Protein AF-J2U840-F1 (afdb_monomer)

Structure (mmCIF, N/CA/C/O backbone):
data_AF-J2U840-F1
#
_entry.id   AF-J2U840-F1
#
loop_
_atom_site.group_PDB
_atom_site.id
_atom_site.type_symbol
_atom_site.label_atom_id
_atom_site.label_alt_id
_atom_site.label_comp_id
_atom_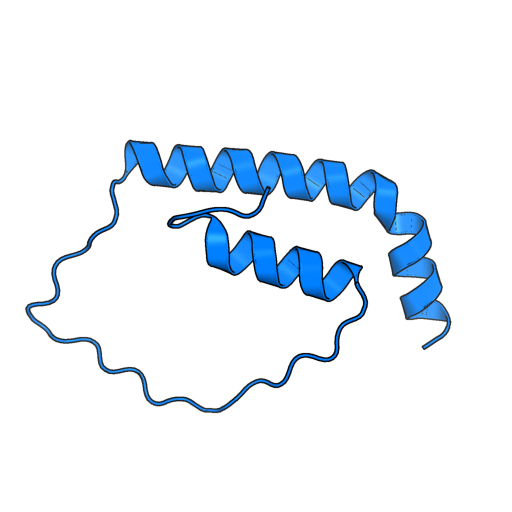site.label_asym_id
_atom_site.label_entity_id
_atom_site.label_seq_id
_atom_site.pdbx_PDB_ins_code
_atom_site.Cartn_x
_atom_site.Cartn_y
_atom_site.Cartn_z
_atom_site.occupancy
_atom_site.B_iso_or_equiv
_atom_site.auth_seq_id
_atom_site.auth_comp_id
_atom_site.auth_asym_id
_atom_site.auth_atom_id
_atom_site.pdbx_PDB_model_num
ATOM 1 N N . LYS A 1 1 ? -12.542 0.891 -4.894 1.00 75.31 1 LYS A N 1
ATOM 2 C CA . LYS A 1 1 ? -11.998 -0.080 -5.872 1.00 75.31 1 LYS A CA 1
ATOM 3 C C . LYS A 1 1 ? -10.551 -0.355 -5.508 1.00 75.31 1 LYS A C 1
ATOM 5 O O . LYS A 1 1 ? -9.827 0.620 -5.312 1.00 75.31 1 LYS A O 1
ATOM 10 N N . VAL A 1 2 ? -10.196 -1.627 -5.342 1.00 79.81 2 VAL A N 1
ATOM 11 C CA . VAL A 1 2 ? -8.827 -2.025 -4.998 1.00 79.81 2 VAL A CA 1
ATOM 12 C C . VAL A 1 2 ? -7.925 -1.874 -6.228 1.00 79.81 2 VAL A C 1
ATOM 14 O O . VAL A 1 2 ? -8.431 -1.988 -7.353 1.00 79.81 2 VAL A O 1
ATOM 17 N N . GLY A 1 3 ? -6.651 -1.534 -6.010 1.00 83.75 3 GLY A N 1
ATOM 18 C CA . GLY A 1 3 ? -5.628 -1.458 -7.056 1.00 83.75 3 GLY A CA 1
ATOM 19 C C . GLY A 1 3 ? -5.530 -2.738 -7.890 1.00 83.75 3 GLY A C 1
ATOM 20 O O . GLY A 1 3 ? -6.066 -3.779 -7.520 1.00 83.75 3 GLY A O 1
ATOM 21 N N . LYS A 1 4 ? -4.899 -2.664 -9.060 1.00 88.06 4 LYS A N 1
ATOM 22 C CA . LYS A 1 4 ? -4.731 -3.834 -9.953 1.00 88.06 4 LYS A CA 1
ATOM 23 C C . LYS A 1 4 ? -3.281 -4.062 -10.367 1.00 88.06 4 LYS A C 1
ATOM 25 O O . LYS A 1 4 ? -3.018 -4.936 -11.190 1.00 88.06 4 LYS A O 1
ATOM 30 N N . ARG A 1 5 ? -2.358 -3.244 -9.860 1.00 91.00 5 ARG A N 1
ATOM 31 C CA . ARG A 1 5 ? -0.946 -3.291 -10.225 1.00 91.00 5 ARG A CA 1
ATOM 32 C C . ARG A 1 5 ? -0.085 -3.002 -8.994 1.00 91.00 5 ARG A C 1
ATOM 34 O O . ARG A 1 5 ? -0.391 -3.503 -7.923 1.00 91.00 5 ARG A O 1
ATOM 41 N N . MET A 1 6 ? 0.951 -2.174 -9.130 1.00 91.69 6 MET A N 1
ATOM 42 C CA . MET A 1 6 ? 1.868 -1.800 -8.043 1.00 91.69 6 MET A CA 1
ATOM 43 C C . MET A 1 6 ? 1.190 -1.057 -6.881 1.00 91.69 6 MET A C 1
ATOM 45 O O . MET A 1 6 ? 1.771 -0.896 -5.816 1.00 91.69 6 MET A O 1
ATOM 49 N N . ASP A 1 7 ? -0.044 -0.597 -7.072 1.00 93.31 7 ASP A N 1
ATOM 50 C CA . ASP A 1 7 ? -0.867 0.026 -6.044 1.00 93.31 7 ASP A CA 1
ATOM 51 C C . ASP A 1 7 ? -1.672 -0.981 -5.199 1.00 93.31 7 ASP A C 1
ATOM 53 O O . ASP A 1 7 ? -2.275 -0.586 -4.204 1.00 93.31 7 ASP A O 1
ATOM 57 N N . PHE A 1 8 ? -1.709 -2.263 -5.587 1.00 93.69 8 PHE A N 1
ATOM 58 C CA . PHE A 1 8 ? -2.560 -3.285 -4.971 1.00 93.69 8 PHE A CA 1
ATOM 59 C C . PHE A 1 8 ? -2.149 -3.620 -3.534 1.00 93.69 8 PHE A C 1
ATOM 61 O O . PHE A 1 8 ? -2.971 -3.456 -2.632 1.00 93.69 8 PHE A O 1
ATOM 68 N N . ASP A 1 9 ? -0.904 -4.060 -3.324 1.00 92.25 9 ASP A N 1
ATOM 69 C CA . ASP A 1 9 ? -0.447 -4.628 -2.046 1.00 92.25 9 ASP A CA 1
ATOM 70 C C . ASP A 1 9 ? -0.665 -3.655 -0.880 1.00 92.25 9 ASP A C 1
ATOM 72 O O . ASP A 1 9 ? -1.282 -3.991 0.133 1.00 92.25 9 ASP A O 1
ATOM 76 N N . SER A 1 10 ? -0.250 -2.400 -1.051 1.00 92.50 10 SER A N 1
ATOM 77 C CA . SER A 1 10 ? -0.447 -1.364 -0.036 1.00 92.50 10 SER A CA 1
ATOM 78 C C . SER A 1 10 ? -1.925 -0.996 0.157 1.00 92.50 10 SER A C 1
ATOM 80 O O . SER A 1 10 ? -2.366 -0.809 1.292 1.00 92.50 10 SER A O 1
ATOM 82 N N . ASP A 1 11 ? -2.721 -0.913 -0.919 1.00 94.56 11 ASP A N 1
ATOM 83 C CA . ASP A 1 11 ? -4.150 -0.571 -0.826 1.00 94.56 11 ASP A CA 1
ATOM 84 C C . ASP A 1 11 ? -4.941 -1.651 -0.087 1.00 94.56 11 ASP A C 1
ATOM 86 O O . ASP A 1 11 ? -5.787 -1.318 0.748 1.00 94.56 11 ASP A O 1
ATOM 90 N N . ILE A 1 12 ? -4.665 -2.934 -0.341 1.00 94.56 12 ILE A N 1
ATOM 91 C CA . ILE A 1 12 ? -5.365 -4.019 0.348 1.00 94.56 12 ILE A CA 1
ATOM 92 C C . ILE A 1 12 ? -4.943 -4.117 1.817 1.00 94.56 12 ILE A C 1
ATOM 94 O O . ILE A 1 12 ? -5.818 -4.199 2.680 1.00 94.56 12 ILE A O 1
ATOM 98 N N . LEU A 1 13 ? -3.646 -4.005 2.126 1.00 94.25 13 LEU A N 1
ATOM 99 C CA . LEU A 1 13 ? -3.142 -4.061 3.503 1.00 94.25 13 LEU A CA 1
ATOM 100 C C . LEU A 1 13 ? -3.740 -2.955 4.381 1.00 94.25 13 LEU A C 1
ATOM 102 O O . LEU A 1 13 ? -4.228 -3.221 5.483 1.00 94.25 13 LEU A O 1
ATOM 106 N N . VAL A 1 14 ? -3.777 -1.715 3.884 1.00 94.31 14 VAL A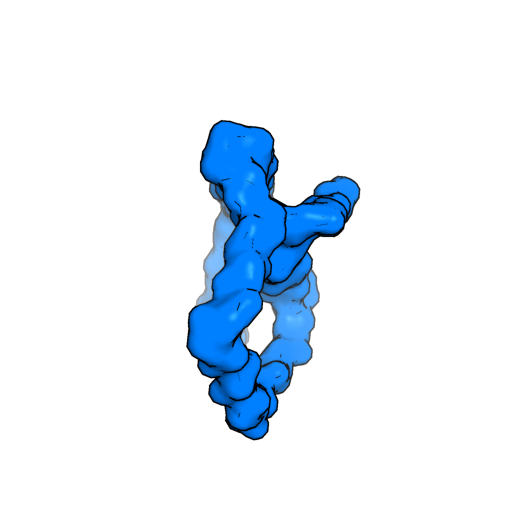 N 1
ATOM 107 C CA . VAL A 1 14 ? -4.351 -0.589 4.636 1.00 94.31 14 VAL A CA 1
ATOM 108 C C . VAL A 1 14 ? -5.856 -0.769 4.842 1.00 94.31 14 VAL A C 1
ATOM 110 O O . VAL A 1 14 ? -6.367 -0.516 5.935 1.00 94.31 14 VAL A O 1
ATOM 113 N N . ARG A 1 15 ? -6.583 -1.261 3.832 1.00 93.50 15 ARG A N 1
ATOM 114 C CA . ARG A 1 15 ? -8.024 -1.539 3.958 1.00 93.50 15 ARG A CA 1
ATOM 115 C C . ARG A 1 15 ? -8.314 -2.642 4.970 1.00 93.50 15 ARG A C 1
ATOM 117 O O . ARG A 1 15 ? -9.217 -2.467 5.784 1.00 93.50 15 ARG A O 1
ATOM 124 N N . LEU A 1 16 ? -7.549 -3.735 4.951 1.00 94.44 16 LEU A N 1
ATOM 125 C CA . LEU A 1 16 ? -7.671 -4.818 5.931 1.00 94.44 16 LEU A CA 1
ATOM 126 C C . LEU A 1 16 ? -7.409 -4.307 7.352 1.00 94.44 16 LEU A C 1
ATOM 128 O O . LEU A 1 16 ? -8.189 -4.597 8.261 1.00 94.44 16 LEU A O 1
ATOM 132 N N . SER A 1 17 ? -6.391 -3.457 7.523 1.00 93.00 17 SER A N 1
ATOM 133 C CA . SER A 1 17 ? -6.116 -2.791 8.798 1.00 93.00 17 SER A CA 1
ATOM 134 C C . SER A 1 17 ? -7.297 -1.933 9.273 1.00 93.00 17 SER A C 1
ATOM 136 O O . SER A 1 17 ? -7.720 -2.043 10.423 1.00 93.00 17 SER A O 1
ATOM 138 N N . TRP A 1 18 ? -7.908 -1.127 8.396 1.00 93.19 18 TRP A N 1
ATOM 139 C CA . TRP A 1 18 ? -9.096 -0.330 8.747 1.00 93.19 18 TRP A CA 1
ATOM 140 C C . TRP A 1 18 ? -10.319 -1.183 9.106 1.00 93.19 18 TRP A C 1
ATOM 142 O O . TRP A 1 18 ? -11.135 -0.785 9.946 1.00 93.19 18 TRP A O 1
ATOM 152 N N . CYS A 1 19 ? -10.442 -2.363 8.502 1.00 91.62 19 CYS A N 1
ATOM 153 C CA . CYS A 1 19 ? -11.459 -3.359 8.830 1.00 91.62 19 CYS A CA 1
ATOM 154 C C . CYS A 1 19 ? -11.143 -4.161 10.106 1.00 91.62 19 CYS A C 1
ATOM 156 O O . CYS A 1 19 ? -11.910 -5.063 10.438 1.00 91.62 19 CYS A O 1
ATOM 158 N N . ASN A 1 20 ? -10.055 -3.835 10.819 1.00 91.94 20 ASN A N 1
ATOM 159 C CA . ASN A 1 20 ? -9.580 -4.550 12.005 1.00 91.94 20 ASN A CA 1
ATOM 160 C C . ASN A 1 20 ? -9.432 -6.064 11.763 1.00 91.94 20 ASN A C 1
ATOM 162 O O . ASN A 1 20 ? -9.777 -6.873 12.622 1.00 91.94 20 ASN A O 1
ATOM 166 N N . GLN A 1 21 ? -8.991 -6.443 10.561 1.00 94.50 21 GLN A N 1
ATOM 167 C CA . GLN A 1 21 ? -8.820 -7.845 10.194 1.00 94.50 21 GLN A CA 1
ATOM 168 C C . GLN A 1 21 ? -7.507 -8.390 10.769 1.00 94.50 21 GLN A C 1
ATOM 170 O O . GLN A 1 21 ? -6.466 -7.750 10.590 1.00 94.50 21 GLN A O 1
ATOM 175 N N . PRO A 1 22 ? -7.522 -9.559 11.437 1.00 92.62 22 PRO A N 1
ATOM 176 C CA . PRO A 1 22 ? -6.300 -10.188 11.918 1.00 92.62 22 PRO A CA 1
ATOM 177 C C . PRO A 1 22 ? -5.459 -10.657 10.725 1.00 92.62 22 PRO A C 1
ATOM 179 O O . PRO A 1 22 ? -5.914 -11.449 9.903 1.00 92.62 22 PRO A O 1
ATOM 182 N N . MET A 1 23 ? -4.226 -10.161 10.627 1.00 94.25 23 MET A N 1
ATOM 183 C CA . MET A 1 23 ? -3.274 -10.528 9.575 1.00 94.25 23 MET A CA 1
ATOM 184 C C . MET A 1 23 ? -2.161 -11.387 10.174 1.00 94.25 23 MET A C 1
ATOM 186 O O . MET A 1 23 ? -1.610 -11.044 11.220 1.00 94.25 23 MET A O 1
ATOM 190 N N . GLN A 1 24 ? -1.831 -12.493 9.510 1.00 94.88 24 GLN A N 1
ATOM 191 C CA . GLN A 1 24 ? -0.753 -13.394 9.913 1.00 94.88 24 GLN A CA 1
ATOM 192 C C . GLN A 1 24 ? 0.433 -13.229 8.966 1.00 94.88 24 GLN A C 1
ATOM 194 O O . GLN A 1 24 ? 0.275 -13.292 7.747 1.00 94.88 24 GLN A O 1
ATOM 199 N N . TRP A 1 25 ? 1.620 -13.030 9.531 1.00 94.56 25 TRP A N 1
ATOM 200 C CA . TRP A 1 25 ? 2.855 -12.871 8.772 1.00 94.56 25 TRP A CA 1
ATOM 201 C C . TRP A 1 25 ? 3.602 -14.199 8.753 1.00 94.56 25 TRP A C 1
ATOM 203 O O . TRP A 1 25 ? 4.037 -14.684 9.795 1.00 94.56 25 TRP A O 1
ATOM 213 N N . LEU A 1 26 ? 3.725 -14.796 7.569 1.00 95.44 26 LEU A N 1
ATOM 214 C CA . LEU A 1 26 ? 4.364 -16.096 7.394 1.00 95.44 26 LEU A CA 1
ATOM 215 C C . LEU A 1 26 ? 5.797 -15.920 6.874 1.00 95.44 26 LEU A C 1
ATOM 217 O O . LEU A 1 26 ? 5.992 -15.243 5.856 1.00 95.44 26 LEU A O 1
ATOM 221 N N . PRO A 1 27 ? 6.806 -16.536 7.517 1.00 95.44 27 PRO A N 1
ATOM 222 C CA . PRO A 1 27 ? 8.173 -16.495 7.020 1.00 95.44 27 PRO A CA 1
ATOM 223 C C . PRO A 1 27 ? 8.241 -17.225 5.675 1.00 95.44 27 PRO A C 1
ATOM 225 O O . PRO A 1 27 ? 8.081 -18.441 5.599 1.00 95.44 27 PRO A O 1
ATOM 228 N N . THR A 1 28 ? 8.470 -16.469 4.604 1.00 94.19 28 THR A N 1
ATOM 229 C CA . THR A 1 28 ? 8.475 -16.983 3.231 1.00 94.19 28 THR A CA 1
ATOM 230 C C . THR A 1 28 ? 9.848 -16.756 2.615 1.00 94.19 28 THR A C 1
ATOM 232 O O . THR A 1 28 ? 10.361 -15.638 2.627 1.00 94.19 28 THR A O 1
ATOM 235 N N . LYS A 1 29 ? 10.461 -17.815 2.073 1.00 94.62 29 LYS A N 1
ATOM 236 C CA . LYS A 1 29 ? 11.720 -17.694 1.326 1.00 94.62 29 LYS A CA 1
ATOM 237 C C . LYS A 1 29 ? 11.438 -17.014 -0.011 1.00 94.62 29 LYS A C 1
ATOM 239 O O . LYS A 1 29 ? 10.664 -17.535 -0.809 1.00 94.62 29 LYS A O 1
ATOM 244 N N . VAL A 1 30 ? 12.081 -15.877 -0.255 1.00 91.50 30 VAL A N 1
ATOM 245 C CA . VAL A 1 30 ? 11.981 -15.146 -1.524 1.00 91.50 30 VAL A CA 1
ATOM 246 C C . VAL A 1 30 ? 13.226 -15.431 -2.358 1.00 91.50 30 VAL A C 1
ATOM 248 O O . VAL A 1 30 ? 14.344 -15.312 -1.861 1.00 91.50 30 VAL A O 1
ATOM 251 N N . HIS A 1 31 ? 13.034 -15.816 -3.619 1.00 91.62 31 HIS A N 1
ATOM 252 C CA . HIS A 1 31 ? 14.110 -16.061 -4.578 1.00 91.62 31 HIS A CA 1
ATOM 253 C C . HIS A 1 31 ? 14.086 -14.976 -5.659 1.00 91.62 31 HIS A C 1
ATOM 255 O O . HIS A 1 31 ? 13.108 -14.866 -6.398 1.00 91.62 31 HIS A O 1
ATOM 261 N N . TYR A 1 32 ? 15.161 -14.191 -5.756 1.00 88.44 32 TYR A N 1
ATOM 262 C CA . TYR A 1 32 ? 15.340 -13.176 -6.794 1.00 88.44 32 TYR A CA 1
ATOM 263 C C . TYR A 1 32 ? 16.332 -13.699 -7.843 1.00 88.44 32 TYR A C 1
ATOM 265 O O . TYR A 1 32 ? 17.526 -13.761 -7.550 1.00 88.44 32 TYR A O 1
ATOM 273 N N . PRO A 1 33 ? 15.871 -14.119 -9.036 1.00 89.19 33 PRO A N 1
ATOM 274 C CA . PRO A 1 33 ? 16.771 -14.568 -10.093 1.00 89.19 33 PRO A CA 1
ATOM 275 C C . PRO A 1 33 ? 17.627 -13.401 -10.604 1.00 89.19 33 PRO A C 1
ATOM 277 O O . PRO A 1 33 ? 17.138 -12.277 -10.718 1.00 89.19 33 PRO A O 1
ATOM 280 N N . LEU A 1 34 ? 18.889 -13.677 -10.943 1.00 87.62 34 LEU A N 1
ATOM 281 C CA . LEU A 1 34 ? 19.823 -12.672 -11.472 1.00 87.62 34 LEU A CA 1
ATOM 282 C C . LEU A 1 34 ? 19.367 -12.111 -12.827 1.00 87.62 34 LEU A C 1
ATOM 284 O O . LEU A 1 34 ? 19.508 -10.919 -13.074 1.00 87.62 34 LEU A O 1
ATOM 288 N N . ASP A 1 35 ? 18.727 -12.945 -13.647 1.00 89.44 35 ASP A N 1
ATOM 289 C CA . ASP A 1 35 ? 18.168 -12.558 -14.950 1.00 89.44 35 ASP A CA 1
ATOM 290 C C . ASP A 1 35 ? 16.747 -11.971 -14.835 1.00 89.44 35 ASP A C 1
ATOM 292 O O . ASP A 1 35 ? 15.973 -11.944 -15.795 1.00 89.44 35 ASP A O 1
ATOM 296 N N . GLY A 1 36 ? 16.359 -11.541 -13.632 1.00 82.12 36 GLY A N 1
ATOM 297 C CA . GLY A 1 36 ? 15.046 -10.977 -13.362 1.00 82.12 36 GLY A CA 1
ATOM 298 C C . GLY A 1 36 ? 14.840 -9.648 -14.085 1.00 82.12 36 GLY A C 1
ATOM 299 O O . GLY A 1 36 ? 15.497 -8.652 -13.788 1.00 82.12 36 GLY A O 1
ATOM 300 N N . VAL A 1 37 ? 13.869 -9.600 -14.996 1.00 85.62 37 VAL A N 1
ATOM 301 C CA . VAL A 1 37 ? 13.431 -8.342 -15.612 1.00 85.62 37 VAL A CA 1
ATOM 302 C C . VAL A 1 37 ? 12.433 -7.647 -14.690 1.00 85.62 37 VAL A C 1
ATOM 304 O O . VAL A 1 37 ? 11.466 -8.246 -14.219 1.00 85.62 37 VAL A O 1
ATOM 307 N N . SER A 1 38 ? 12.636 -6.352 -14.452 1.00 83.62 38 SER A N 1
ATOM 308 C CA . SER A 1 38 ? 11.665 -5.547 -13.717 1.00 83.62 38 SER A CA 1
ATOM 309 C C . SER A 1 38 ? 10.437 -5.259 -14.582 1.00 83.62 38 SER A C 1
ATOM 311 O O . SER A 1 38 ? 10.532 -4.627 -15.632 1.00 83.62 38 SER A O 1
ATOM 313 N N . HIS A 1 39 ? 9.257 -5.663 -14.110 1.00 87.12 39 HIS A N 1
ATOM 314 C CA . HIS A 1 39 ? 7.974 -5.280 -14.712 1.00 87.12 39 HIS A CA 1
ATOM 315 C C . HIS A 1 39 ? 7.511 -3.869 -14.301 1.00 87.12 39 HIS A C 1
ATOM 317 O O . HIS A 1 39 ? 6.390 -3.467 -14.629 1.00 87.12 39 HIS A O 1
ATO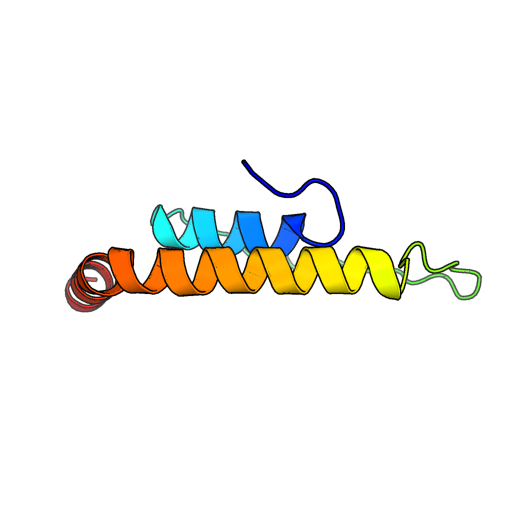M 323 N N . PHE A 1 40 ? 8.347 -3.119 -13.575 1.00 89.00 40 PHE A N 1
ATOM 324 C CA . PHE A 1 40 ? 8.017 -1.790 -13.080 1.00 89.00 40 PHE A CA 1
ATOM 325 C C . PHE A 1 40 ? 8.085 -0.746 -14.193 1.00 89.00 40 PHE A C 1
ATOM 327 O O . PHE A 1 40 ? 9.134 -0.476 -14.781 1.00 89.00 40 PHE A O 1
ATOM 334 N N . ARG A 1 41 ? 6.949 -0.107 -14.463 1.00 89.94 41 ARG A N 1
ATOM 335 C CA . ARG A 1 41 ? 6.846 0.988 -15.425 1.00 89.94 41 ARG A CA 1
ATOM 336 C C . ARG A 1 41 ? 6.997 2.302 -14.679 1.00 89.94 41 ARG A C 1
ATOM 338 O O . ARG A 1 41 ? 6.011 2.835 -14.180 1.00 89.94 41 ARG A O 1
ATOM 345 N N . MET A 1 42 ? 8.218 2.837 -14.666 1.00 90.19 42 MET A N 1
ATOM 346 C CA . MET A 1 42 ? 8.619 3.974 -13.829 1.00 90.19 42 MET A CA 1
ATOM 347 C C . MET A 1 42 ? 7.580 5.100 -13.742 1.00 90.19 42 MET A C 1
ATOM 349 O O . MET A 1 42 ? 7.170 5.456 -12.647 1.00 90.19 42 MET A O 1
ATOM 353 N N . PHE A 1 43 ? 7.104 5.649 -14.860 1.00 92.94 43 PHE A N 1
ATOM 354 C CA . PHE A 1 43 ? 6.139 6.752 -14.804 1.00 92.94 43 PHE A CA 1
ATOM 355 C C . PHE A 1 43 ? 4.739 6.301 -14.358 1.00 92.94 43 PHE A C 1
ATOM 357 O O . PHE A 1 43 ? 4.188 6.814 -13.388 1.00 92.94 43 PHE A O 1
ATOM 364 N N . HIS A 1 44 ? 4.169 5.315 -15.052 1.00 92.12 44 HIS A N 1
ATOM 365 C CA . HIS A 1 44 ? 2.796 4.868 -14.819 1.00 92.12 44 HIS A CA 1
ATOM 366 C C . HIS A 1 44 ? 2.596 4.309 -13.407 1.00 92.12 44 HIS A C 1
ATOM 368 O O . HIS A 1 44 ? 1.588 4.584 -12.759 1.00 92.12 44 HIS A O 1
ATOM 374 N N . ASP A 1 45 ? 3.556 3.530 -12.922 1.00 91.69 45 ASP A N 1
ATOM 375 C CA . ASP A 1 45 ? 3.426 2.865 -11.636 1.00 91.69 45 ASP A CA 1
ATOM 376 C C . ASP A 1 45 ? 3.676 3.842 -10.487 1.00 91.69 45 ASP A C 1
ATOM 378 O O . ASP A 1 45 ? 2.954 3.779 -9.497 1.00 91.69 45 ASP A O 1
ATOM 382 N N . ASN A 1 46 ? 4.565 4.830 -10.652 1.00 94.50 46 ASN A N 1
ATOM 383 C CA . ASN A 1 46 ? 4.666 5.934 -9.695 1.00 94.50 46 ASN A CA 1
ATOM 384 C C . ASN A 1 4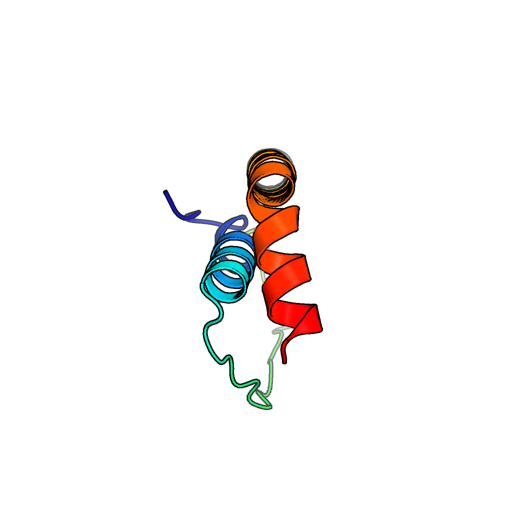6 ? 3.363 6.737 -9.614 1.00 94.50 46 ASN A C 1
ATOM 386 O O . ASN A 1 46 ? 2.897 7.015 -8.515 1.00 94.50 46 ASN A O 1
ATOM 390 N N . VAL A 1 47 ? 2.722 7.050 -10.746 1.00 94.56 47 VAL A N 1
ATOM 391 C CA . VAL A 1 47 ? 1.426 7.754 -10.742 1.00 94.56 47 VAL A CA 1
ATOM 392 C C . VAL A 1 47 ? 0.358 6.949 -9.995 1.00 94.56 47 VAL A C 1
ATOM 394 O O . VAL A 1 47 ? -0.373 7.512 -9.176 1.00 94.56 47 VAL A O 1
ATOM 397 N N . LEU A 1 48 ? 0.280 5.635 -10.233 1.00 93.12 48 LEU A N 1
ATOM 398 C CA . LEU A 1 48 ? -0.645 4.757 -9.514 1.00 93.12 48 LEU A CA 1
ATOM 399 C C . LEU A 1 48 ? -0.361 4.730 -8.011 1.00 93.12 48 LEU A C 1
ATOM 401 O O . LEU A 1 48 ? -1.284 4.902 -7.214 1.00 93.12 48 LEU A O 1
ATOM 405 N N . ILE A 1 49 ? 0.905 4.555 -7.626 1.00 92.31 49 ILE A N 1
ATOM 406 C CA . ILE A 1 49 ? 1.336 4.534 -6.227 1.00 92.31 49 ILE A CA 1
ATOM 407 C C . ILE A 1 49 ? 0.980 5.858 -5.550 1.00 92.31 49 ILE A C 1
ATOM 409 O O . ILE A 1 49 ? 0.352 5.841 -4.490 1.00 92.31 49 ILE A O 1
ATOM 413 N N . SER A 1 50 ? 1.321 6.997 -6.157 1.00 94.94 50 SER A N 1
ATOM 414 C CA . SER A 1 50 ? 1.025 8.323 -5.611 1.00 94.94 50 SER A CA 1
ATOM 415 C C . SER A 1 50 ? -0.478 8.544 -5.457 1.00 94.94 50 SER A C 1
ATOM 417 O O . SER A 1 50 ? -0.927 8.881 -4.365 1.00 94.94 50 SER A O 1
ATOM 419 N N . SER A 1 51 ? -1.276 8.281 -6.498 1.00 94.00 51 SER A N 1
ATOM 420 C CA . SER A 1 51 ? -2.737 8.446 -6.448 1.00 94.00 51 SER A 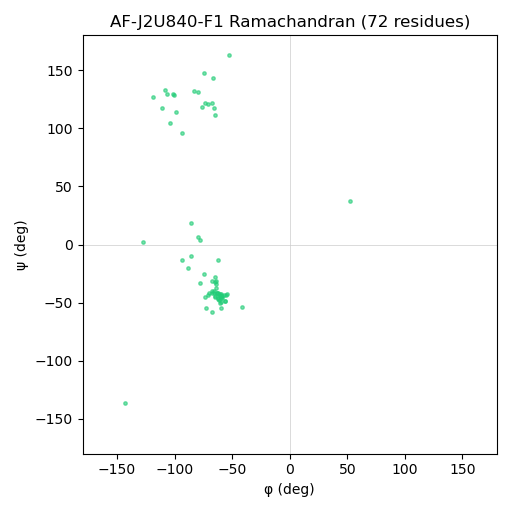CA 1
ATOM 421 C C . SER A 1 51 ? -3.382 7.569 -5.370 1.00 94.00 51 SER A C 1
ATOM 423 O O . SER A 1 51 ? -4.249 8.020 -4.612 1.00 94.00 51 SER A O 1
ATOM 425 N N . MET A 1 52 ? -2.928 6.320 -5.259 1.00 95.38 52 MET A N 1
ATOM 426 C CA . MET A 1 52 ? -3.390 5.392 -4.237 1.00 95.38 52 MET A CA 1
ATOM 427 C C . MET A 1 52 ? -3.055 5.901 -2.830 1.00 95.38 52 MET A C 1
ATOM 429 O O . MET A 1 52 ? -3.960 5.956 -1.993 1.00 95.38 52 MET A O 1
ATOM 433 N N . HIS A 1 53 ? -1.824 6.363 -2.587 1.00 95.06 53 HIS A N 1
ATOM 434 C CA . HIS A 1 53 ? -1.427 6.943 -1.300 1.00 95.06 53 HIS A CA 1
ATOM 435 C C . HIS A 1 53 ? -2.247 8.183 -0.957 1.00 95.06 53 HIS A C 1
ATOM 437 O O . HIS A 1 53 ? -2.740 8.292 0.163 1.00 95.06 53 HIS A O 1
ATOM 443 N N . THR A 1 54 ? -2.468 9.082 -1.919 1.00 95.44 54 THR A N 1
ATOM 444 C CA . THR A 1 54 ? -3.321 10.259 -1.731 1.00 95.44 54 THR A CA 1
ATOM 445 C C . THR A 1 54 ? -4.727 9.845 -1.288 1.00 95.44 54 THR A C 1
ATOM 447 O O . THR A 1 54 ? -5.238 10.336 -0.281 1.00 95.44 54 THR A O 1
ATOM 450 N N . ARG A 1 55 ? -5.341 8.872 -1.974 1.00 93.88 55 ARG A N 1
ATOM 451 C CA . ARG A 1 55 ? -6.676 8.361 -1.625 1.00 93.88 55 ARG A CA 1
ATOM 452 C C . ARG A 1 55 ? -6.707 7.704 -0.244 1.00 93.88 55 ARG A C 1
ATOM 454 O O . ARG A 1 55 ? -7.676 7.891 0.494 1.00 93.88 55 ARG A O 1
ATOM 461 N N . LEU A 1 56 ? -5.690 6.914 0.098 1.00 93.94 56 LEU A N 1
ATOM 462 C CA . LEU A 1 56 ? -5.601 6.266 1.405 1.00 93.94 56 LEU A CA 1
ATOM 463 C C . LEU A 1 56 ? -5.391 7.279 2.526 1.00 93.94 56 LEU A C 1
ATOM 465 O O . LEU A 1 56 ? -6.048 7.161 3.552 1.00 93.94 56 LEU A O 1
ATOM 469 N N . PHE A 1 57 ? -4.543 8.284 2.326 1.00 94.75 57 PHE A N 1
ATOM 470 C CA . PHE A 1 57 ? -4.268 9.324 3.311 1.00 94.75 57 PHE A CA 1
ATOM 471 C C . PHE A 1 57 ? -5.538 10.100 3.674 1.00 94.75 57 PHE A C 1
ATOM 473 O O . PHE A 1 57 ? -5.945 10.118 4.835 1.00 94.75 57 PHE A O 1
ATOM 480 N N . PHE A 1 58 ? -6.242 10.648 2.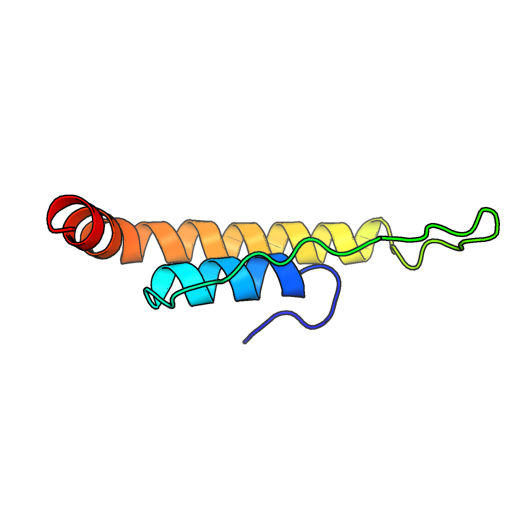681 1.00 95.69 58 PHE A N 1
ATOM 481 C CA . PHE A 1 58 ? -7.507 11.345 2.937 1.00 95.69 58 PHE A CA 1
ATOM 482 C C . PHE A 1 58 ? -8.583 10.399 3.488 1.00 95.69 58 PHE A C 1
ATOM 484 O O . PHE A 1 58 ? -9.334 10.755 4.396 1.00 95.69 58 PHE A O 1
ATOM 491 N N . GLY A 1 59 ? -8.623 9.155 3.000 1.00 93.38 59 GLY A N 1
ATOM 492 C CA . GLY A 1 59 ? -9.505 8.119 3.533 1.00 93.38 59 GLY A CA 1
ATOM 493 C C . GLY A 1 59 ? -9.193 7.719 4.979 1.00 93.38 59 GLY A C 1
ATOM 494 O O . GLY A 1 59 ? -10.106 7.298 5.693 1.00 93.38 59 GLY A O 1
ATOM 495 N N . MET A 1 60 ? -7.937 7.846 5.410 1.00 94.44 60 MET A N 1
ATOM 496 C CA . MET A 1 60 ? -7.498 7.615 6.781 1.00 94.44 60 MET A CA 1
ATOM 497 C C . MET A 1 60 ? -7.959 8.751 7.678 1.00 94.44 60 MET A C 1
ATOM 499 O O . MET A 1 60 ? -8.486 8.460 8.740 1.00 94.44 60 MET A O 1
ATOM 503 N N . LEU A 1 61 ? -7.814 10.015 7.263 1.00 93.62 61 LEU A N 1
ATOM 504 C CA . LEU A 1 61 ? -8.191 11.173 8.084 1.00 93.62 61 LEU A CA 1
ATOM 505 C C . LEU A 1 61 ? -9.649 11.092 8.555 1.00 93.62 61 LEU A C 1
ATOM 507 O O . LEU A 1 61 ? -9.928 11.281 9.735 1.00 93.62 61 LEU A O 1
ATOM 511 N N . LEU A 1 62 ? -10.562 10.695 7.665 1.00 92.19 62 LEU A N 1
ATOM 512 C CA . LEU A 1 62 ? -11.972 10.477 8.011 1.00 92.19 62 LEU A CA 1
ATOM 513 C C . LEU A 1 62 ? -12.184 9.315 8.997 1.00 92.19 62 LEU A C 1
ATOM 515 O O . LEU A 1 62 ? -13.115 9.335 9.797 1.00 92.19 62 LEU A O 1
ATOM 519 N N . ARG A 1 63 ? -11.343 8.277 8.934 1.00 92.12 63 ARG A N 1
ATOM 520 C CA . ARG A 1 63 ? -11.448 7.066 9.768 1.00 92.12 63 ARG A CA 1
ATOM 521 C C . ARG A 1 63 ? -10.602 7.131 11.039 1.00 92.12 63 ARG A C 1
ATOM 523 O O . ARG A 1 63 ? -10.789 6.296 11.924 1.00 92.12 63 ARG A O 1
ATOM 530 N N . ALA A 1 64 ? -9.690 8.095 11.141 1.00 92.69 64 ALA A N 1
ATOM 531 C CA . ALA A 1 64 ? -8.711 8.208 12.212 1.00 92.69 64 ALA A CA 1
ATOM 532 C C . ALA A 1 64 ? -9.353 8.233 13.607 1.00 92.69 64 ALA A C 1
ATOM 534 O O . ALA A 1 64 ? -8.881 7.468 14.448 1.00 92.69 64 ALA A O 1
ATOM 535 N N . PRO A 1 65 ? -10.459 8.967 13.863 1.00 92.81 65 PRO A N 1
ATOM 536 C CA . PRO A 1 65 ? -11.099 8.956 15.179 1.00 92.81 65 PRO A CA 1
ATOM 537 C C . PRO A 1 65 ? -11.540 7.550 15.607 1.00 92.81 65 PRO A C 1
ATOM 539 O O . PRO A 1 65 ? -11.275 7.123 16.727 1.00 92.81 65 PRO A O 1
ATOM 542 N N . VAL A 1 66 ? -12.148 6.788 14.691 1.00 91.25 66 VAL A N 1
ATOM 543 C CA . VAL A 1 66 ? -12.631 5.423 14.956 1.00 91.25 66 VAL A CA 1
ATOM 544 C C . VAL A 1 66 ? -11.468 4.449 15.139 1.00 91.25 66 VAL A C 1
ATOM 546 O O . VAL A 1 66 ? -11.509 3.599 16.025 1.00 91.25 66 VAL A O 1
ATOM 549 N N . ILE A 1 67 ? -10.428 4.555 14.309 1.00 90.06 67 ILE A N 1
ATOM 550 C CA . ILE A 1 67 ? -9.244 3.689 14.396 1.00 90.06 67 ILE A CA 1
ATOM 551 C C . ILE A 1 67 ? -8.505 3.929 15.717 1.00 90.06 67 ILE A C 1
ATOM 553 O O . ILE A 1 67 ? -8.152 2.967 16.395 1.00 90.06 67 ILE A O 1
ATOM 557 N N . LEU A 1 68 ? -8.302 5.193 16.100 1.00 91.50 68 LEU A N 1
ATOM 558 C CA . LEU A 1 68 ? -7.667 5.557 17.366 1.00 91.50 68 LEU A CA 1
ATOM 559 C C . LEU A 1 68 ? -8.499 5.069 18.549 1.00 91.50 68 LEU A C 1
ATOM 561 O O . LEU A 1 68 ? -7.961 4.404 19.426 1.00 91.50 68 LEU A O 1
ATOM 565 N N . TRP A 1 69 ? -9.814 5.287 18.525 1.00 92.44 69 TRP A N 1
ATOM 566 C CA . TRP A 1 69 ? -10.713 4.793 19.566 1.00 92.44 69 TRP A CA 1
ATOM 567 C C 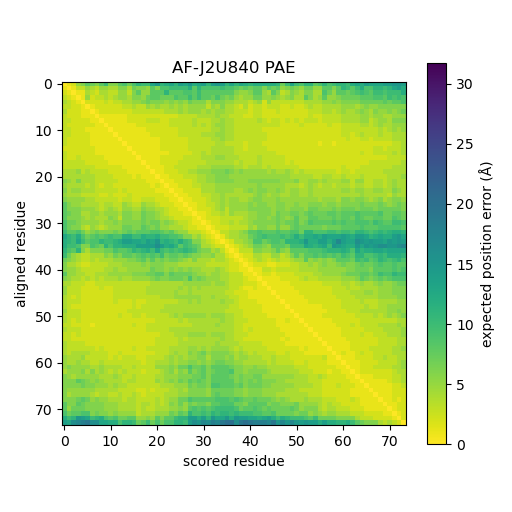. TRP A 1 69 ? -10.640 3.271 19.752 1.00 92.44 69 TRP A C 1
ATOM 569 O O . TRP A 1 69 ? -10.576 2.779 20.876 1.00 92.44 69 TRP A O 1
ATOM 579 N N . ARG A 1 70 ? -10.614 2.509 18.651 1.00 89.31 70 ARG A N 1
ATOM 580 C CA . ARG A 1 70 ? -10.459 1.045 18.694 1.00 89.31 70 ARG A CA 1
ATOM 581 C C . ARG A 1 70 ? -9.118 0.630 19.293 1.00 89.31 70 ARG A C 1
ATOM 583 O O . ARG A 1 70 ? -9.096 -0.295 20.089 1.00 89.31 70 ARG A O 1
ATOM 590 N N . ARG A 1 71 ? -8.029 1.319 18.936 1.00 86.88 71 ARG A N 1
ATOM 591 C CA . ARG A 1 71 ? -6.687 1.049 19.479 1.00 86.88 71 ARG A CA 1
ATOM 592 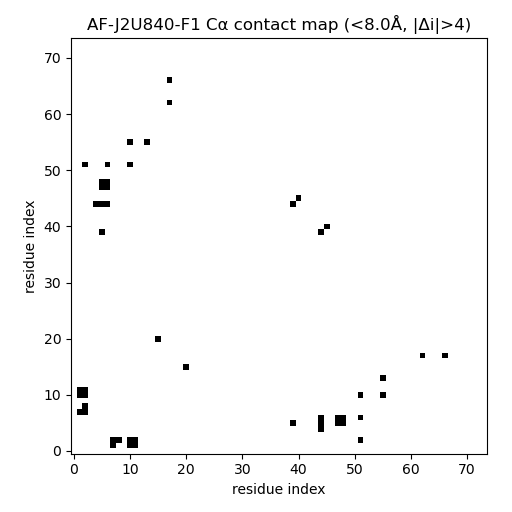C C . ARG A 1 71 ? -6.557 1.390 20.959 1.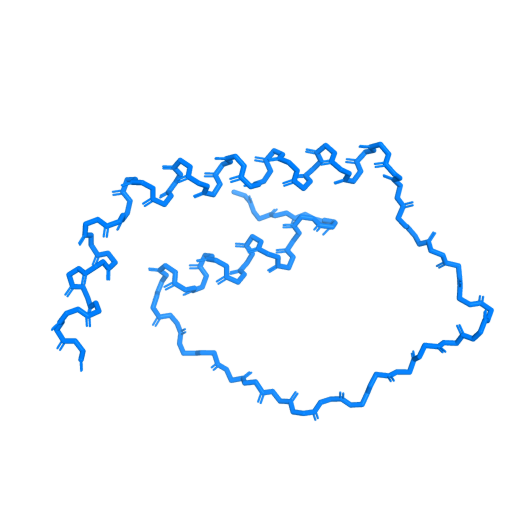00 86.88 71 ARG A C 1
ATOM 594 O O . ARG A 1 71 ? -5.787 0.739 21.636 1.00 86.88 71 ARG A O 1
ATOM 601 N N . TRP A 1 72 ? -7.279 2.399 21.440 1.00 91.19 72 TRP A N 1
ATOM 602 C CA . TRP A 1 72 ? -7.292 2.767 22.860 1.00 91.19 72 TRP A CA 1
ATOM 603 C C . TRP A 1 72 ? -8.091 1.791 23.729 1.00 91.19 72 TRP A C 1
ATOM 605 O O . TRP A 1 72 ? -7.865 1.721 24.931 1.00 91.19 72 TRP A O 1
ATOM 615 N N . ARG A 1 73 ? -9.067 1.089 23.144 1.00 86.19 73 ARG A N 1
ATOM 616 C CA . ARG A 1 73 ? -9.889 0.087 23.839 1.00 86.19 73 ARG A CA 1
ATOM 617 C C . ARG A 1 73 ? -9.307 -1.326 23.818 1.00 86.19 73 ARG A C 1
ATOM 619 O O . ARG A 1 73 ? -9.784 -2.151 24.592 1.00 86.19 73 ARG A O 1
ATOM 626 N N . ALA A 1 74 ? -8.405 -1.607 22.882 1.00 76.19 74 ALA A N 1
ATOM 627 C CA . ALA A 1 74 ? -7.695 -2.878 22.768 1.00 76.19 74 ALA A CA 1
ATOM 628 C C . ALA A 1 74 ? -6.540 -2.922 23.770 1.00 76.19 74 ALA A C 1
ATOM 630 O O . ALA A 1 74 ? -6.313 -4.018 24.322 1.00 76.19 74 ALA A O 1
#

pLDDT: mean 91.4, std 4.2, range [75.31, 95.69]

Secondary structure (DSSP, 8-state):
---SSTTHHHHHHHHHHHTT-------------TTPPP---HHHHHHHHHHHHHHHHHHHHHHHHHHHHHHHH-

Solvent-accessible surface area (backbone atoms only — not comparable to full-atom values): 4770 Å² total; per-residue (Å²): 134,80,50,91,58,85,30,22,70,65,49,52,52,53,51,39,53,76,68,69,51,90,82,84,87,75,96,70,93,81,84,82,62,92,87,61,78,80,88,74,48,72,69,66,43,50,53,43,37,51,54,48,49,54,53,48,51,59,56,39,64,79,42,40,67,62,55,52,53,52,62,75,73,105

Mean predicted aligned error: 4.46 Å

Foldseek 3Di:
DADDPLLHPVLVVLVCVLVVHDDDDDDDDDDDDPPDDDPDDPPVSVVSNVVSVVVSVVVCVVSVVVSVVVVVVD

Nearest PDB structures (foldseek):
  7dr2-assembly1_cK  TM=4.424E-01  e=3.337E+00  Cyanophora paradoxa

Radius of gyration: 15.88 Å; Cα contacts (8 Å, |Δi|>4): 25; chains: 1; bounding box: 32×29×40 Å

Sequence (74 aa):
KVGKRMDFDSDILVRLSWCNQPMQWLPTKVHYPLDGVSHFRMFHDNVLISSMHTRLFFGMLLRAPVILWRRWRA